Protein AF-A0A1V5UCL0-F1 (afdb_monomer_lite)

pLDDT: mean 90.29, std 9.76, range [49.53, 98.19]

Secondary structure (DSSP, 8-state):
-------SSHHHHHHHHHHHHHHHH---SS--SS--TTTGGGGGHHHH-TT------TTSSB-HHHHHHS-EEE-TTS-EEETTS----B--TT-EESSSSEEE--GGGGT----HHHHIIIIIHHHHHHHHHHHHHHHH-TTS---------SSTTHHHHHHHHHHHTT-EEE--

Sequence (176 aa):
MAFQLYRRDAECFKVLDWWRARCIEWCFDRVEPDRFADQKYLDFWPELTDSLVVSQDPGLDAGPWNWMTVPWEKSADGKWNPRGGELVCYHYQGFRFLTSFLLSHNLGSYGFRMPRPLLRYLYGAYAEAFAETKKELSRKFPEERFELAVRSNRTGFSTLRAILSGLRHHNLFFRY

Foldseek 3Di:
DPDDDADPDPLSVQLVVVLVVVQVVPADCDDDPQDHGSPSVVVCVVVSDPPDDDDPQCLPAPELVQQVPFDWDQDPVGAIGTPPGHNDDYDQPPWDDLDLWKIFSCSLVVVDDGDPSVCCRPVLVVSVVVNVVLVVCCVVCVVDDPDGDDPDDPDPCVSVVVVVVCVVSVRMDTRD

Radius of gyration: 19.21 Å; chains: 1; bounding box: 47×40×51 Å

Structure (mmCIF, N/CA/C/O backbone):
data_AF-A0A1V5UCL0-F1
#
_entry.id   AF-A0A1V5UCL0-F1
#
loop_
_atom_site.group_PDB
_atom_site.id
_atom_site.type_symbol
_atom_site.label_atom_id
_atom_site.label_alt_id
_atom_site.label_comp_id
_atom_site.label_asym_id
_atom_site.label_entity_id
_atom_site.label_seq_id
_atom_site.pdbx_PDB_ins_code
_atom_site.Cartn_x
_atom_site.Cartn_y
_atom_site.Cartn_z
_atom_site.occupancy
_atom_site.B_iso_or_equiv
_atom_site.auth_seq_id
_atom_site.auth_comp_id
_atom_site.auth_asym_id
_atom_site.auth_atom_id
_atom_site.pdbx_PDB_model_num
ATOM 1 N N . MET A 1 1 ? 6.455 0.738 -5.277 1.00 58.62 1 MET A N 1
ATOM 2 C CA . MET A 1 1 ? 5.327 0.233 -6.066 1.00 58.62 1 MET A CA 1
ATOM 3 C C . MET A 1 1 ? 4.875 -1.016 -5.355 1.00 58.62 1 MET A C 1
ATOM 5 O O . MET A 1 1 ? 5.730 -1.841 -5.053 1.00 58.62 1 MET A O 1
ATOM 9 N N . ALA A 1 2 ? 3.605 -1.113 -4.989 1.00 74.94 2 ALA A N 1
ATOM 10 C CA . ALA A 1 2 ? 3.130 -2.172 -4.106 1.00 74.94 2 ALA A CA 1
ATOM 11 C C . ALA A 1 2 ? 2.173 -3.153 -4.788 1.00 74.94 2 ALA A C 1
ATOM 13 O O . ALA A 1 2 ? 1.917 -4.226 -4.245 1.00 74.94 2 ALA A O 1
ATOM 14 N N . PHE A 1 3 ? 1.702 -2.815 -5.986 1.00 90.12 3 PHE A N 1
ATOM 15 C CA . PHE A 1 3 ? 0.883 -3.678 -6.818 1.00 90.12 3 PHE A CA 1
ATOM 16 C C . PHE A 1 3 ? 1.578 -3.966 -8.150 1.00 90.12 3 PHE A C 1
ATOM 18 O O . PHE A 1 3 ? 1.925 -3.052 -8.899 1.00 90.12 3 PHE A O 1
ATOM 25 N N . GLN A 1 4 ? 1.771 -5.246 -8.459 1.00 92.81 4 GLN A N 1
ATOM 26 C CA . GLN A 1 4 ? 2.247 -5.714 -9.757 1.00 92.81 4 GLN A CA 1
ATOM 27 C C . GLN A 1 4 ? 1.464 -6.958 -10.164 1.00 92.81 4 GLN A C 1
ATOM 29 O O . GLN A 1 4 ? 1.127 -7.798 -9.329 1.00 92.81 4 GLN A O 1
ATOM 34 N N . LEU A 1 5 ? 1.211 -7.087 -11.463 1.00 94.00 5 LEU A N 1
ATOM 35 C CA . LEU A 1 5 ? 0.603 -8.267 -12.058 1.00 94.00 5 LEU A CA 1
ATOM 36 C C . LEU A 1 5 ? 1.604 -8.895 -13.020 1.00 94.00 5 LEU A C 1
ATOM 38 O O . LEU A 1 5 ? 2.170 -8.212 -13.870 1.00 94.00 5 LEU A O 1
ATOM 42 N N . TYR A 1 6 ? 1.798 -10.202 -12.884 1.00 95.31 6 TYR A N 1
ATOM 43 C CA . TYR A 1 6 ? 2.786 -10.949 -13.650 1.00 95.31 6 TYR A CA 1
ATOM 44 C C . TYR A 1 6 ? 2.082 -11.935 -14.571 1.00 95.31 6 TYR A C 1
ATOM 46 O O . TYR A 1 6 ? 1.367 -12.833 -14.116 1.00 95.31 6 TYR A O 1
ATOM 54 N N . ARG A 1 7 ? 2.288 -11.778 -15.879 1.00 95.81 7 ARG A N 1
ATOM 55 C CA . ARG A 1 7 ? 1.850 -12.777 -16.852 1.00 95.81 7 ARG A CA 1
ATOM 56 C C . ARG A 1 7 ? 2.807 -13.961 -16.775 1.00 95.81 7 ARG A C 1
ATOM 58 O O . ARG A 1 7 ? 4.017 -13.785 -16.771 1.00 95.81 7 ARG A O 1
ATOM 65 N N . ARG A 1 8 ? 2.278 -15.181 -16.704 1.00 96.88 8 ARG A N 1
ATOM 66 C CA . ARG A 1 8 ? 3.107 -16.390 -16.612 1.00 96.88 8 ARG A CA 1
ATOM 67 C C . ARG A 1 8 ? 3.683 -16.759 -17.983 1.00 96.88 8 ARG A C 1
ATOM 69 O O . ARG A 1 8 ? 3.185 -17.672 -18.635 1.00 96.88 8 ARG A O 1
ATOM 76 N N . ASP A 1 9 ? 4.721 -16.053 -18.409 1.00 96.75 9 ASP A N 1
ATOM 77 C CA . ASP A 1 9 ? 5.434 -16.302 -19.661 1.00 96.75 9 ASP A CA 1
ATOM 78 C C . ASP A 1 9 ? 6.951 -16.102 -19.523 1.00 96.75 9 ASP A C 1
ATOM 80 O O . ASP A 1 9 ? 7.455 -15.655 -18.491 1.00 96.75 9 ASP A O 1
ATOM 84 N N . ALA A 1 10 ? 7.686 -16.476 -20.571 1.00 96.88 10 ALA A N 1
ATOM 85 C CA . ALA A 1 10 ? 9.144 -16.425 -20.576 1.00 96.88 10 ALA A CA 1
ATOM 86 C C . ALA A 1 10 ? 9.699 -14.995 -20.448 1.00 96.88 10 ALA A C 1
ATOM 88 O O . ALA A 1 10 ? 10.724 -14.809 -19.797 1.00 96.88 10 ALA A O 1
ATOM 89 N N . GLU A 1 11 ? 9.035 -13.993 -21.028 1.00 95.44 11 GLU A N 1
ATOM 90 C CA . GLU A 1 11 ? 9.486 -12.597 -20.965 1.00 95.44 11 GLU A CA 1
ATOM 91 C C . GLU A 1 11 ? 9.363 -12.034 -19.546 1.00 95.44 11 GLU A C 1
ATOM 93 O O . GLU A 1 11 ? 10.310 -11.448 -19.022 1.00 95.44 11 GLU A O 1
ATOM 98 N N . CYS A 1 12 ? 8.245 -12.297 -18.870 1.00 96.62 12 CYS A N 1
ATOM 99 C CA . CYS A 1 12 ? 8.048 -11.925 -17.477 1.00 96.62 12 CYS A CA 1
ATOM 100 C C . CYS A 1 12 ? 9.069 -12.609 -16.564 1.00 96.62 12 CYS A C 1
ATOM 102 O O . CYS A 1 12 ? 9.616 -11.961 -15.672 1.00 96.62 12 CYS A O 1
ATOM 104 N N . PHE A 1 13 ? 9.361 -13.898 -16.778 1.00 97.25 13 PHE A N 1
ATOM 105 C CA . PHE A 1 13 ? 10.370 -14.595 -15.977 1.00 97.25 13 PHE A CA 1
ATOM 106 C C . PHE A 1 13 ? 11.770 -13.997 -16.151 1.00 97.25 13 PHE A C 1
ATOM 108 O O . PHE A 1 13 ? 12.463 -13.838 -15.152 1.00 97.25 13 PHE A O 1
ATOM 115 N N . LYS A 1 14 ? 12.160 -13.566 -17.359 1.00 96.88 14 LYS A N 1
ATOM 116 C CA . LYS A 1 14 ? 13.446 -12.875 -17.575 1.00 96.88 14 LYS A CA 1
ATOM 117 C C . LYS A 1 14 ? 13.562 -11.594 -16.745 1.00 96.88 14 LYS A C 1
ATOM 119 O O . LYS A 1 14 ? 14.585 -11.379 -16.095 1.00 96.88 14 LYS A O 1
ATOM 124 N N . VAL A 1 15 ? 12.519 -10.758 -16.737 1.00 97.12 15 VAL A N 1
ATOM 125 C CA . VAL A 1 15 ? 12.498 -9.516 -15.939 1.00 97.12 15 VAL A CA 1
ATOM 126 C C . VAL A 1 15 ? 12.541 -9.828 -14.442 1.00 97.12 15 VAL A C 1
ATOM 128 O O . VAL A 1 15 ? 13.291 -9.195 -13.699 1.00 97.12 15 VAL A O 1
ATOM 131 N N . LEU A 1 16 ? 11.784 -10.834 -13.994 1.00 97.12 16 LEU A N 1
ATOM 132 C CA . LEU A 1 16 ? 11.768 -11.268 -12.596 1.00 97.12 16 LEU A CA 1
ATOM 133 C C . LEU A 1 16 ? 13.116 -11.836 -12.136 1.00 97.12 16 LEU A C 1
ATOM 135 O O . LEU A 1 16 ? 13.552 -11.531 -11.026 1.00 97.12 16 LEU A O 1
ATOM 139 N N . ASP A 1 17 ? 13.795 -12.620 -12.974 1.00 98.00 17 ASP A N 1
ATOM 140 C CA . ASP A 1 17 ? 15.123 -13.161 -12.677 1.00 98.00 17 ASP A CA 1
ATOM 141 C C . ASP A 1 17 ? 16.166 -12.044 -12.575 1.00 98.00 17 ASP A C 1
ATOM 143 O O . ASP A 1 17 ? 16.977 -12.035 -11.643 1.00 98.00 17 ASP A O 1
ATOM 147 N N . TRP A 1 18 ? 16.105 -11.054 -13.473 1.00 97.75 18 TRP A N 1
ATOM 148 C CA . TRP A 1 18 ? 16.945 -9.861 -13.385 1.00 97.75 18 TRP A CA 1
ATOM 149 C C . TRP A 1 18 ? 16.683 -9.081 -12.090 1.00 97.75 18 TRP A C 1
ATOM 151 O O . TRP A 1 18 ? 17.627 -8.755 -11.367 1.00 97.75 18 TRP A O 1
ATOM 161 N N . TRP A 1 19 ? 15.413 -8.828 -11.757 1.00 97.19 19 TRP A N 1
ATOM 162 C CA . TRP A 1 19 ? 15.040 -8.077 -10.556 1.00 97.19 19 TRP A CA 1
ATOM 163 C C . TRP A 1 19 ? 15.490 -8.800 -9.286 1.00 97.19 19 TRP A C 1
ATOM 165 O O . TRP A 1 19 ? 16.115 -8.199 -8.413 1.00 97.19 19 TRP A O 1
ATOM 175 N N . ARG A 1 20 ? 15.277 -10.118 -9.220 1.00 97.56 20 ARG A N 1
ATOM 176 C CA . ARG A 1 20 ? 15.768 -10.967 -8.132 1.00 97.56 20 ARG A CA 1
ATOM 177 C C . ARG A 1 20 ? 17.285 -10.873 -7.984 1.00 97.56 20 ARG A C 1
ATOM 179 O O . ARG A 1 20 ? 17.764 -10.741 -6.859 1.00 97.56 20 ARG A O 1
ATOM 186 N N . ALA A 1 21 ? 18.038 -10.950 -9.082 1.00 98.19 21 ALA A N 1
ATOM 187 C CA . ALA A 1 21 ? 19.494 -10.848 -9.044 1.00 98.19 21 ALA A CA 1
ATOM 188 C C . ALA A 1 21 ? 19.951 -9.493 -8.480 1.00 98.19 21 ALA A C 1
ATOM 190 O O . ALA A 1 21 ? 20.828 -9.462 -7.618 1.00 98.19 21 ALA A O 1
ATOM 191 N N . ARG A 1 22 ? 19.304 -8.393 -8.890 1.00 97.25 22 ARG A N 1
ATOM 192 C CA . ARG A 1 22 ? 19.571 -7.049 -8.358 1.00 97.25 22 ARG A CA 1
ATOM 193 C C . ARG A 1 22 ? 19.262 -6.937 -6.868 1.00 97.25 22 ARG A C 1
ATOM 195 O O . ARG A 1 22 ? 20.112 -6.459 -6.130 1.00 97.25 22 ARG A O 1
ATOM 202 N N . CYS A 1 23 ? 18.121 -7.454 -6.411 1.00 96.75 23 CYS A N 1
ATOM 203 C CA . CYS A 1 23 ? 17.772 -7.461 -4.987 1.00 96.75 23 CYS A CA 1
ATOM 204 C C . CYS A 1 23 ? 18.745 -8.300 -4.135 1.00 96.75 23 CYS A C 1
ATOM 206 O O . CYS A 1 23 ? 19.024 -7.951 -2.991 1.00 96.75 23 CYS A O 1
ATOM 208 N N . ILE A 1 24 ? 19.267 -9.412 -4.664 1.00 97.44 24 ILE A N 1
ATOM 209 C CA . ILE A 1 24 ? 20.273 -10.232 -3.963 1.00 97.44 24 ILE A CA 1
ATOM 210 C C . ILE A 1 24 ? 21.613 -9.497 -3.878 1.00 97.44 24 ILE A C 1
ATOM 212 O O . ILE A 1 24 ? 22.281 -9.549 -2.847 1.00 97.44 24 ILE A O 1
ATOM 216 N N . GLU A 1 25 ? 22.002 -8.824 -4.956 1.00 97.19 25 GLU A N 1
ATOM 217 C CA . GLU A 1 25 ? 23.217 -8.016 -5.011 1.00 97.19 25 GLU A CA 1
ATOM 218 C C . GLU A 1 25 ? 23.139 -6.827 -4.043 1.00 97.19 25 GLU A C 1
ATOM 220 O O . GLU A 1 25 ? 24.104 -6.526 -3.337 1.00 97.19 25 GLU A O 1
ATOM 225 N N . TRP A 1 26 ? 21.985 -6.159 -3.989 1.00 97.00 26 TRP A N 1
ATOM 226 C CA . TRP A 1 26 ? 21.765 -4.983 -3.163 1.00 97.00 26 TRP A CA 1
ATOM 227 C C . TRP A 1 26 ? 20.260 -4.781 -2.899 1.00 97.00 26 TRP A C 1
ATOM 229 O O . TRP A 1 26 ? 19.459 -4.710 -3.821 1.00 97.00 26 TRP A O 1
ATOM 239 N N . CYS A 1 27 ? 19.850 -4.658 -1.633 1.00 95.69 27 CYS A N 1
ATOM 240 C CA . CYS A 1 27 ? 18.450 -4.380 -1.264 1.00 95.69 27 CYS A CA 1
ATOM 241 C C . CYS A 1 27 ? 18.368 -3.681 0.102 1.00 95.69 27 CYS A C 1
ATOM 243 O O . CYS A 1 27 ? 17.657 -4.101 1.018 1.00 95.69 27 CYS A O 1
ATOM 245 N N . PHE A 1 28 ? 19.163 -2.628 0.280 1.00 95.62 28 PHE A N 1
ATOM 246 C CA . PHE A 1 28 ? 19.205 -1.895 1.542 1.00 95.62 28 PHE A CA 1
ATOM 247 C C . PHE A 1 28 ? 18.105 -0.830 1.607 1.00 95.62 28 PHE A C 1
ATOM 249 O O . PHE A 1 28 ? 17.763 -0.195 0.608 1.00 95.62 28 PHE A O 1
ATOM 256 N N . ASP A 1 29 ? 17.596 -0.589 2.816 1.00 92.50 29 ASP A N 1
ATOM 257 C CA . ASP A 1 29 ? 16.654 0.495 3.128 1.00 92.50 29 ASP A CA 1
ATOM 258 C C . ASP A 1 29 ? 17.396 1.842 3.244 1.00 92.50 29 ASP A C 1
ATOM 260 O O . ASP A 1 29 ? 17.507 2.452 4.308 1.00 92.50 29 ASP A O 1
ATOM 264 N N . ARG A 1 30 ? 18.022 2.256 2.139 1.00 93.81 30 ARG A N 1
ATOM 265 C CA . ARG A 1 30 ? 18.728 3.531 1.975 1.00 93.81 30 ARG A CA 1
ATOM 266 C C . ARG A 1 30 ? 18.464 4.056 0.575 1.00 93.81 30 ARG A C 1
ATOM 268 O O . ARG A 1 30 ? 18.572 3.307 -0.385 1.00 93.81 30 ARG A O 1
ATOM 275 N N . VAL A 1 31 ? 18.143 5.338 0.454 1.00 92.50 31 VAL A N 1
ATOM 276 C CA . VAL A 1 31 ? 17.948 5.964 -0.857 1.00 92.50 31 VAL A CA 1
ATOM 277 C C . VAL A 1 31 ? 19.307 6.265 -1.487 1.00 92.50 31 VAL A C 1
ATOM 279 O O . VAL A 1 31 ? 20.106 7.012 -0.925 1.00 92.50 31 VAL A O 1
ATOM 282 N N . GLU A 1 32 ? 19.547 5.690 -2.659 1.00 95.06 32 GLU A N 1
ATOM 283 C CA . GLU A 1 32 ? 20.658 5.981 -3.563 1.00 95.06 32 GLU A CA 1
ATOM 284 C C . GLU A 1 32 ? 20.105 6.439 -4.927 1.00 95.06 32 GLU A C 1
ATOM 286 O O . GLU A 1 32 ? 18.919 6.226 -5.208 1.00 95.06 32 GLU A O 1
ATOM 291 N N . PRO A 1 33 ? 20.918 7.091 -5.784 1.00 93.62 33 PRO A N 1
ATOM 292 C CA . PRO A 1 33 ? 20.443 7.629 -7.062 1.00 93.62 33 PRO A CA 1
ATOM 293 C C . PRO A 1 33 ? 19.700 6.609 -7.935 1.00 93.62 33 PRO A C 1
ATOM 295 O O . PRO A 1 33 ? 18.695 6.950 -8.555 1.00 93.62 33 PRO A O 1
ATOM 298 N N . ASP A 1 34 ? 20.154 5.357 -7.931 1.00 93.50 34 ASP A N 1
ATOM 299 C CA . ASP A 1 34 ? 19.667 4.256 -8.763 1.00 93.50 34 ASP A CA 1
ATOM 300 C C . ASP A 1 34 ? 19.024 3.112 -7.961 1.00 93.50 34 ASP A C 1
ATOM 302 O O . ASP A 1 34 ? 18.464 2.186 -8.541 1.00 93.50 34 ASP A O 1
ATOM 306 N N . ARG A 1 35 ? 19.093 3.144 -6.624 1.00 93.38 35 ARG A N 1
ATOM 307 C CA . ARG A 1 35 ? 18.733 2.002 -5.775 1.00 93.38 35 ARG A CA 1
ATOM 308 C C . ARG A 1 35 ? 18.038 2.432 -4.486 1.00 93.38 35 ARG A C 1
ATOM 310 O O . ARG A 1 35 ? 18.419 3.404 -3.844 1.00 93.38 35 ARG A O 1
ATOM 317 N N . PHE A 1 36 ? 16.979 1.723 -4.119 1.00 94.50 36 PHE A N 1
ATOM 318 C CA . PHE A 1 36 ? 16.273 1.884 -2.850 1.00 94.50 36 PHE A CA 1
ATOM 319 C C . PHE A 1 36 ? 15.402 0.653 -2.627 1.00 94.50 36 PHE A C 1
ATOM 321 O O . PHE A 1 36 ? 14.421 0.456 -3.355 1.00 94.50 36 PHE A O 1
ATOM 328 N N . ALA A 1 37 ? 15.794 -0.157 -1.638 1.00 94.69 37 ALA A N 1
ATOM 329 C CA . ALA A 1 37 ? 15.228 -1.476 -1.388 1.00 94.69 37 ALA A CA 1
ATOM 330 C C . ALA A 1 37 ? 15.063 -2.272 -2.701 1.00 94.69 37 ALA A C 1
ATOM 332 O O . ALA A 1 37 ? 15.865 -2.143 -3.626 1.00 94.69 37 ALA A O 1
ATOM 333 N N . ASP A 1 38 ? 14.010 -3.072 -2.788 1.00 94.44 38 ASP A N 1
ATOM 334 C CA . ASP A 1 38 ? 13.578 -3.765 -3.997 1.00 94.44 38 ASP A CA 1
ATOM 335 C C . ASP A 1 38 ? 12.871 -2.832 -4.997 1.00 94.44 38 ASP A C 1
ATOM 337 O O . ASP A 1 38 ? 12.831 -3.108 -6.196 1.00 94.44 38 ASP A O 1
ATOM 341 N N . GLN A 1 39 ? 12.335 -1.708 -4.518 1.00 93.56 39 GLN A N 1
ATOM 342 C CA . GLN A 1 39 ? 11.381 -0.887 -5.254 1.00 93.56 39 GLN A CA 1
ATOM 343 C C . GLN A 1 39 ? 12.005 -0.092 -6.403 1.00 93.56 39 GLN A C 1
ATOM 345 O O . GLN A 1 39 ? 11.383 0.038 -7.455 1.00 93.56 39 GLN A O 1
ATOM 350 N N . LYS A 1 40 ? 13.190 0.494 -6.212 1.00 94.88 40 LYS A N 1
ATOM 351 C CA . LYS A 1 40 ? 13.746 1.429 -7.208 1.00 94.88 40 LYS A CA 1
ATOM 352 C C . LYS A 1 40 ? 14.209 0.747 -8.492 1.00 94.88 40 LYS A C 1
ATOM 354 O O . LYS A 1 40 ? 14.287 1.386 -9.531 1.00 94.88 40 LYS A O 1
ATOM 359 N N . TYR A 1 41 ? 14.423 -0.566 -8.447 1.00 95.31 41 TYR A N 1
ATOM 360 C CA . TYR A 1 41 ? 14.731 -1.358 -9.634 1.00 95.31 41 TYR A CA 1
ATOM 361 C C . TYR A 1 41 ? 13.606 -1.374 -10.674 1.00 95.31 41 TYR A C 1
ATOM 363 O O . TYR A 1 41 ? 13.863 -1.647 -11.844 1.00 95.31 41 TYR A O 1
ATOM 371 N N . LEU A 1 42 ? 12.372 -1.072 -10.265 1.00 94.12 42 LEU A N 1
ATOM 372 C CA . LEU A 1 42 ? 11.219 -1.038 -11.161 1.00 94.12 42 LEU A CA 1
ATOM 373 C C . LEU A 1 42 ? 11.287 0.154 -12.127 1.00 94.12 42 LEU A C 1
ATOM 375 O O . LEU A 1 42 ? 10.717 0.070 -13.212 1.00 94.12 42 LEU A O 1
ATOM 379 N N . ASP A 1 43 ? 12.037 1.210 -11.781 1.00 94.38 43 ASP A N 1
ATOM 380 C CA . ASP A 1 43 ? 12.280 2.363 -12.659 1.00 94.38 43 ASP A CA 1
ATOM 381 C C . ASP A 1 43 ? 12.975 1.934 -13.971 1.00 94.38 43 ASP A C 1
ATOM 383 O O . ASP A 1 43 ? 12.793 2.579 -14.999 1.00 94.38 43 ASP A O 1
ATOM 387 N N . PHE A 1 44 ? 13.715 0.816 -13.956 1.00 94.81 44 PHE A N 1
ATOM 388 C CA . PHE A 1 44 ? 14.432 0.279 -15.120 1.00 94.81 44 PHE A CA 1
ATOM 389 C C . PHE A 1 44 ? 13.607 -0.698 -15.963 1.00 94.81 44 PHE A C 1
ATOM 391 O O . PHE A 1 44 ? 14.032 -1.066 -17.051 1.00 94.81 44 PHE A O 1
ATOM 398 N N . TRP A 1 45 ? 12.432 -1.147 -15.506 1.00 95.06 45 TRP A N 1
ATOM 399 C CA . TRP A 1 45 ? 11.640 -2.136 -16.251 1.00 95.06 45 TRP A CA 1
ATOM 400 C C . TRP A 1 45 ? 11.273 -1.722 -17.684 1.00 95.06 45 TRP A C 1
ATOM 402 O O . TRP A 1 45 ? 11.307 -2.606 -18.544 1.00 95.06 45 TRP A O 1
ATOM 412 N N . PRO A 1 46 ? 10.973 -0.440 -17.987 1.00 94.69 46 PRO A N 1
ATOM 413 C CA . PRO A 1 46 ? 10.743 -0.004 -19.365 1.00 94.69 46 PRO A CA 1
ATOM 414 C C . PRO A 1 46 ? 11.930 -0.260 -20.305 1.00 94.69 46 PRO A C 1
ATOM 416 O O . PRO A 1 46 ? 11.734 -0.371 -21.507 1.00 94.69 46 PRO A O 1
ATOM 419 N N . GLU A 1 47 ? 13.151 -0.371 -19.773 1.00 94.94 47 GLU A N 1
ATOM 420 C CA . GLU A 1 47 ? 14.365 -0.666 -20.547 1.00 94.94 47 GLU A CA 1
ATOM 421 C C . GLU A 1 47 ? 14.610 -2.177 -20.707 1.00 94.94 47 GLU A C 1
ATOM 423 O O . GLU A 1 47 ? 15.427 -2.593 -21.526 1.00 94.94 47 GLU A O 1
ATOM 428 N N . LEU A 1 48 ? 13.921 -3.016 -19.923 1.00 95.06 48 LEU A N 1
ATOM 429 C CA . LEU A 1 48 ? 14.130 -4.467 -19.888 1.00 95.06 48 LEU A CA 1
ATOM 430 C C . LEU A 1 48 ? 13.147 -5.245 -20.766 1.00 95.06 48 LEU A C 1
ATOM 432 O O . LEU A 1 48 ? 13.428 -6.393 -21.114 1.00 95.06 48 LEU A O 1
ATOM 436 N N . THR A 1 49 ? 11.979 -4.678 -21.079 1.00 94.75 49 THR A N 1
ATOM 437 C CA . THR A 1 49 ? 10.964 -5.356 -21.893 1.00 94.75 49 THR A CA 1
ATOM 438 C C . THR A 1 49 ? 9.976 -4.389 -22.542 1.00 94.75 49 THR A C 1
ATOM 440 O O . THR A 1 49 ? 9.462 -3.479 -21.897 1.00 94.75 49 THR A O 1
ATOM 443 N N . ASP A 1 50 ? 9.604 -4.678 -23.791 1.00 93.81 50 ASP A N 1
ATOM 444 C CA . ASP A 1 50 ? 8.516 -3.984 -24.496 1.00 93.81 50 ASP A CA 1
ATOM 445 C C . ASP A 1 50 ? 7.119 -4.474 -24.068 1.00 93.81 50 ASP A C 1
ATOM 447 O O . ASP A 1 50 ? 6.099 -3.906 -24.454 1.00 93.81 50 ASP A O 1
ATOM 451 N N . SER A 1 51 ? 7.039 -5.550 -23.274 1.00 94.00 51 SER A N 1
ATOM 452 C CA . SER A 1 51 ? 5.768 -6.117 -22.796 1.00 94.00 51 SER A CA 1
ATOM 453 C C . SER A 1 51 ? 5.228 -5.443 -21.528 1.00 94.00 51 SER A C 1
ATOM 455 O O . SER A 1 51 ? 4.204 -5.878 -20.994 1.00 94.00 51 SER A O 1
ATOM 457 N N . LEU A 1 52 ? 5.908 -4.413 -21.016 1.00 95.69 52 LEU A N 1
ATOM 458 C CA . LEU A 1 52 ? 5.502 -3.705 -19.809 1.00 95.69 52 LEU A CA 1
ATOM 459 C C . LEU A 1 52 ? 4.282 -2.818 -20.071 1.00 95.69 52 LEU A C 1
ATOM 461 O O . LEU A 1 52 ? 4.261 -2.008 -20.994 1.00 95.69 52 LEU A O 1
ATOM 465 N N . VAL A 1 53 ? 3.299 -2.896 -19.176 1.00 94.94 53 VAL A N 1
ATOM 466 C CA . VAL A 1 53 ? 2.186 -1.946 -19.121 1.00 94.94 53 VAL A CA 1
ATOM 467 C C . VAL A 1 53 ? 2.250 -1.193 -17.798 1.00 94.94 53 VAL A C 1
ATOM 469 O O . VAL A 1 53 ? 2.087 -1.785 -16.732 1.00 94.94 53 VAL A O 1
ATOM 472 N N . VAL A 1 54 ? 2.462 0.123 -17.867 1.00 94.38 54 VAL A N 1
ATOM 473 C CA . VAL A 1 54 ? 2.381 1.016 -16.704 1.00 94.38 54 VAL A CA 1
ATOM 474 C C . VAL A 1 54 ? 0.976 1.603 -16.639 1.00 94.38 54 VAL A C 1
ATOM 476 O O . VAL A 1 54 ? 0.629 2.496 -17.417 1.00 94.38 54 VAL A O 1
ATOM 479 N N . SER A 1 55 ? 0.161 1.091 -15.715 1.00 92.44 55 SER A N 1
ATOM 480 C CA . SER A 1 55 ? -1.198 1.598 -15.511 1.00 92.44 55 SER A CA 1
ATOM 481 C C . SER A 1 55 ? -1.183 3.082 -15.146 1.00 92.44 55 SER A C 1
ATOM 483 O O . SER A 1 55 ? -0.405 3.513 -14.299 1.00 92.44 55 SER A O 1
ATOM 485 N N . GLN A 1 56 ? -2.072 3.848 -15.778 1.00 92.38 56 GLN A N 1
ATOM 486 C CA . GLN A 1 56 ? -2.330 5.253 -15.451 1.00 92.38 56 GLN A CA 1
ATOM 487 C C . GLN A 1 56 ? -3.615 5.426 -14.628 1.00 92.38 56 GLN A C 1
ATOM 489 O O . GLN A 1 56 ? -4.032 6.555 -14.373 1.00 92.38 56 GLN A O 1
ATOM 494 N N . ASP A 1 57 ? -4.263 4.322 -14.238 1.00 93.50 57 ASP A N 1
ATOM 495 C CA . ASP A 1 57 ? -5.483 4.361 -13.439 1.00 93.50 57 ASP A CA 1
ATOM 496 C C . ASP A 1 57 ? -5.162 4.847 -12.014 1.00 93.50 57 ASP A C 1
ATOM 498 O O . ASP A 1 57 ? -4.438 4.164 -11.283 1.00 93.50 57 ASP A O 1
ATOM 502 N N . PRO A 1 58 ? -5.690 6.007 -11.591 1.00 92.88 58 PRO A N 1
ATOM 503 C CA . PRO A 1 58 ? -5.415 6.560 -10.271 1.00 92.88 58 PRO A CA 1
ATOM 504 C C . PRO A 1 58 ? -6.015 5.730 -9.126 1.00 92.88 58 PRO A C 1
ATOM 506 O O . PRO A 1 58 ? -5.625 5.941 -7.976 1.00 92.88 58 PRO A O 1
ATOM 509 N N . GLY A 1 59 ? -6.968 4.839 -9.414 1.00 94.12 59 GLY A N 1
ATOM 510 C CA . GLY A 1 59 ? -7.621 3.956 -8.454 1.00 94.12 59 GLY A CA 1
ATOM 511 C C . GLY A 1 59 ? -6.904 2.625 -8.223 1.00 94.12 59 GLY A C 1
ATOM 512 O O . GLY A 1 59 ? -7.232 1.920 -7.263 1.00 94.12 59 GLY A O 1
ATOM 513 N N . LEU A 1 60 ? -5.915 2.287 -9.060 1.00 93.75 60 LEU A N 1
ATOM 514 C CA . LEU A 1 60 ? -5.043 1.127 -8.875 1.00 93.75 60 LEU A CA 1
ATOM 515 C C . LEU A 1 60 ? -3.816 1.509 -8.035 1.00 93.75 60 LEU A C 1
ATOM 517 O O . LEU A 1 60 ? -3.087 2.437 -8.367 1.00 93.7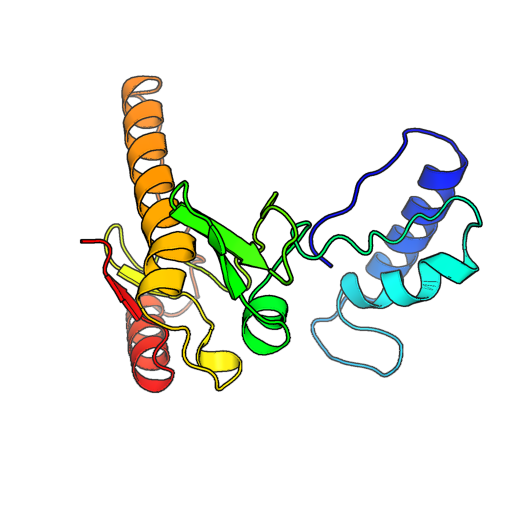5 60 LEU A O 1
ATOM 521 N N . ASP A 1 61 ? -3.577 0.762 -6.955 1.00 92.94 61 ASP A N 1
ATOM 522 C CA . ASP A 1 61 ? -2.468 0.962 -6.004 1.00 92.94 61 ASP A CA 1
ATOM 523 C C . ASP A 1 61 ? -2.422 2.373 -5.392 1.00 92.94 61 ASP A C 1
ATOM 525 O O . ASP A 1 61 ? -1.352 2.914 -5.098 1.00 92.94 61 ASP A O 1
ATOM 529 N N . ALA A 1 62 ? -3.591 2.994 -5.200 1.00 95.00 62 ALA A N 1
ATOM 530 C CA . ALA A 1 62 ? -3.671 4.325 -4.616 1.00 95.00 62 ALA A CA 1
ATOM 531 C C . ALA A 1 62 ? -3.128 4.293 -3.180 1.00 95.00 62 ALA A C 1
ATOM 533 O O . ALA A 1 62 ? -3.580 3.506 -2.361 1.00 95.00 62 ALA A O 1
ATOM 534 N N . GLY A 1 63 ? -2.175 5.149 -2.835 1.00 93.94 63 GLY A N 1
ATOM 535 C CA . GLY A 1 63 ? -1.566 5.183 -1.507 1.00 93.94 63 GLY A CA 1
ATOM 536 C C . GLY A 1 63 ? -1.621 6.558 -0.849 1.00 93.94 63 GLY A C 1
ATOM 537 O O . GLY A 1 63 ? -2.237 7.497 -1.370 1.00 93.94 63 GLY A O 1
ATOM 538 N N . PRO A 1 64 ? -0.913 6.725 0.285 1.00 93.38 64 PRO A N 1
ATOM 539 C CA . PRO A 1 64 ? -0.766 8.012 0.940 1.00 93.38 64 PRO A CA 1
ATOM 540 C C . PRO A 1 64 ? -0.317 9.126 -0.011 1.00 93.38 64 PRO A C 1
ATOM 542 O O . PRO A 1 64 ? -0.846 10.231 0.042 1.00 93.38 64 PRO A O 1
ATOM 545 N N . TRP A 1 65 ? 0.620 8.829 -0.917 1.00 91.19 65 TRP A N 1
ATOM 546 C CA . TRP A 1 65 ? 1.100 9.778 -1.922 1.00 91.19 65 TRP A CA 1
ATOM 547 C C . TRP A 1 65 ? -0.010 10.246 -2.869 1.00 91.19 65 TRP A C 1
ATOM 549 O O . TRP A 1 65 ? -0.045 11.431 -3.185 1.00 91.19 65 TRP A O 1
ATOM 559 N N . ASN A 1 66 ? -0.957 9.386 -3.262 1.00 93.50 66 ASN A N 1
ATOM 560 C CA . ASN A 1 66 ? -2.076 9.785 -4.123 1.00 93.50 66 ASN A CA 1
ATOM 561 C C . ASN A 1 66 ? -3.039 10.724 -3.400 1.00 93.50 66 ASN A C 1
ATOM 563 O O . ASN A 1 66 ? -3.436 11.729 -3.980 1.00 93.50 66 ASN A O 1
ATOM 567 N N . TRP A 1 67 ? -3.396 10.451 -2.140 1.00 91.19 67 TRP A N 1
ATOM 568 C CA . TRP A 1 67 ? -4.301 11.348 -1.406 1.00 91.19 67 TRP A CA 1
ATOM 569 C C . TRP A 1 67 ? -3.771 12.783 -1.340 1.00 91.19 67 TRP A C 1
ATOM 571 O O . TRP A 1 67 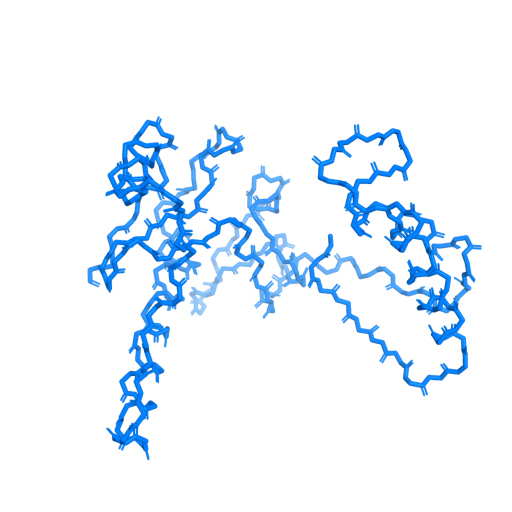? -4.540 13.728 -1.481 1.00 91.19 67 TRP A O 1
ATOM 581 N N . MET A 1 68 ? -2.456 12.941 -1.190 1.00 90.25 68 MET A N 1
ATOM 582 C CA . MET A 1 68 ? -1.817 14.251 -1.043 1.00 90.25 68 MET A CA 1
ATOM 583 C C . MET A 1 68 ? -1.591 14.975 -2.373 1.00 90.25 68 MET A C 1
ATOM 585 O O . MET A 1 68 ? -1.377 16.184 -2.365 1.00 90.25 68 MET A O 1
ATOM 589 N N . THR A 1 69 ? -1.587 14.256 -3.499 1.00 92.12 69 THR A N 1
ATOM 590 C CA . THR A 1 69 ? -1.122 14.792 -4.793 1.00 92.12 69 THR A CA 1
ATOM 591 C C . THR A 1 69 ? -2.195 14.851 -5.873 1.00 92.12 69 THR A C 1
ATOM 593 O O . THR A 1 69 ? -1.988 15.525 -6.882 1.00 92.12 69 THR A O 1
ATOM 596 N N . VAL A 1 70 ? -3.341 14.187 -5.692 1.00 93.44 70 VAL A N 1
ATOM 597 C CA . VAL A 1 70 ? -4.456 14.246 -6.647 1.00 93.44 70 VAL A CA 1
ATOM 598 C C . VAL A 1 70 ? -5.770 14.623 -5.959 1.00 93.44 70 VAL A C 1
ATOM 600 O O . VAL A 1 70 ? -5.910 14.394 -4.760 1.00 93.44 70 VAL A O 1
ATOM 603 N N . PRO A 1 71 ? -6.752 15.188 -6.685 1.00 94.56 71 PRO A N 1
ATOM 604 C CA . PRO A 1 71 ? -8.089 15.422 -6.144 1.00 94.56 71 PRO A CA 1
ATOM 605 C C . PRO A 1 71 ? -8.788 14.111 -5.772 1.00 94.56 71 PRO A C 1
ATOM 607 O O . PRO A 1 71 ? -8.633 13.105 -6.465 1.00 94.56 71 PRO A O 1
ATOM 610 N N . TRP A 1 72 ? -9.582 14.143 -4.703 1.00 96.25 72 TRP A N 1
ATOM 611 C CA . TRP A 1 72 ? -10.432 13.034 -4.273 1.00 96.25 72 TRP A CA 1
ATOM 612 C C . TRP A 1 72 ? -11.872 13.498 -4.192 1.00 96.25 72 TRP A C 1
ATOM 614 O O . TRP A 1 72 ? -12.171 14.508 -3.553 1.00 96.25 72 TRP A O 1
ATOM 624 N N . GLU A 1 73 ? -12.758 12.730 -4.808 1.00 94.88 73 GLU A N 1
ATOM 625 C CA . GLU A 1 73 ? -14.170 13.067 -4.912 1.00 94.88 73 GLU A CA 1
ATOM 626 C C . GLU A 1 73 ? -15.017 11.938 -4.350 1.00 94.88 73 GLU A C 1
ATOM 628 O O . GLU A 1 73 ? -14.684 10.758 -4.485 1.00 94.88 73 GLU A O 1
ATOM 633 N N . LYS A 1 74 ? -16.119 12.313 -3.701 1.00 95.88 74 LYS A N 1
ATOM 634 C CA . LYS A 1 74 ? -17.109 11.362 -3.217 1.00 95.88 74 LYS A CA 1
ATOM 635 C C . LYS A 1 74 ? -18.222 11.249 -4.254 1.00 95.88 74 LYS A C 1
ATOM 637 O O . LYS A 1 74 ? -18.885 12.244 -4.539 1.00 95.88 74 LYS A O 1
ATOM 642 N N . SER A 1 75 ? -18.433 10.059 -4.801 1.00 93.75 75 SER A N 1
ATOM 643 C CA . SER A 1 75 ? -19.513 9.781 -5.748 1.00 93.75 75 SER A CA 1
ATOM 644 C C . SER A 1 75 ? -20.882 9.738 -5.057 1.00 93.75 75 SER A C 1
ATOM 646 O O . SER A 1 75 ? -20.987 9.688 -3.827 1.00 93.75 75 SER A O 1
ATOM 648 N N . ALA A 1 76 ? -21.955 9.757 -5.855 1.00 93.12 76 ALA A N 1
ATOM 649 C CA . ALA A 1 76 ? -23.335 9.756 -5.362 1.00 93.12 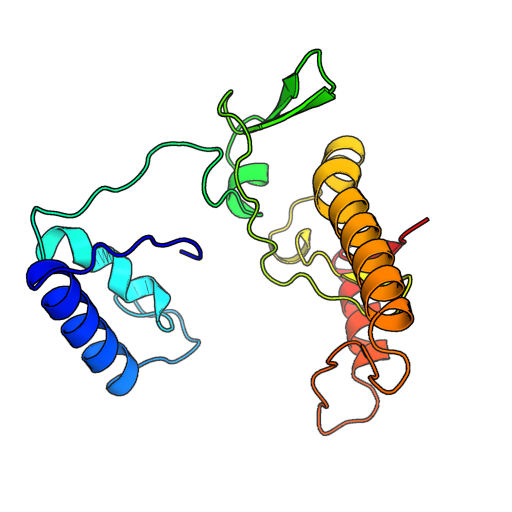76 ALA A CA 1
ATOM 650 C C . ALA A 1 76 ? -23.701 8.494 -4.554 1.00 93.12 76 ALA A C 1
ATOM 652 O O . ALA A 1 76 ? -24.491 8.573 -3.617 1.00 93.12 76 ALA A O 1
ATOM 653 N N . ASP A 1 77 ? -23.089 7.350 -4.871 1.00 93.19 77 ASP A N 1
ATOM 654 C CA . ASP A 1 77 ? -23.207 6.087 -4.122 1.00 93.19 77 ASP A CA 1
ATOM 655 C C . ASP A 1 77 ? -22.320 6.044 -2.859 1.00 93.19 77 ASP A C 1
ATOM 657 O O . ASP A 1 77 ? -22.337 5.082 -2.094 1.00 93.19 77 ASP A O 1
ATOM 661 N N . GLY A 1 78 ? -21.557 7.109 -2.612 1.00 93.19 78 GLY A N 1
ATOM 662 C CA . GLY A 1 78 ? -20.768 7.309 -1.410 1.00 93.19 78 GLY A CA 1
ATOM 663 C C . GLY A 1 78 ? -19.348 6.746 -1.439 1.00 93.19 78 GLY A C 1
ATOM 664 O O . GLY A 1 78 ? -18.661 6.870 -0.417 1.00 93.19 78 GLY A O 1
ATOM 665 N N . LYS A 1 79 ? -18.891 6.182 -2.566 1.00 95.31 79 LYS A N 1
ATOM 666 C CA . LYS A 1 79 ? -17.489 5.783 -2.762 1.00 95.31 79 LYS A CA 1
ATOM 667 C C . LYS A 1 79 ? -16.579 7.008 -2.883 1.00 95.31 79 LYS A C 1
ATOM 669 O O . LYS A 1 79 ? -17.024 8.088 -3.261 1.00 95.31 79 LYS A O 1
ATOM 674 N N . TRP A 1 80 ? -15.305 6.848 -2.534 1.00 97.00 80 TRP A N 1
ATOM 675 C CA . TRP A 1 80 ? -14.290 7.886 -2.728 1.00 97.00 80 TRP A CA 1
ATOM 676 C C . TRP A 1 80 ? -13.315 7.471 -3.818 1.00 97.00 80 TRP A C 1
ATOM 678 O O . TRP A 1 80 ? -12.739 6.390 -3.741 1.00 97.00 80 TRP A O 1
ATOM 688 N N . ASN A 1 81 ? -13.107 8.367 -4.778 1.00 96.69 81 ASN A N 1
ATOM 689 C CA . ASN A 1 81 ? -12.397 8.089 -6.018 1.00 96.69 81 ASN A CA 1
ATOM 690 C C . ASN A 1 81 ? -11.257 9.103 -6.238 1.00 96.69 81 ASN A C 1
ATOM 692 O O . ASN A 1 81 ? -11.508 10.316 -6.210 1.00 96.69 81 ASN A O 1
ATOM 696 N N . PRO A 1 82 ? -10.009 8.649 -6.450 1.00 96.38 82 PRO A N 1
ATOM 697 C CA . PRO A 1 82 ? -8.895 9.520 -6.817 1.00 96.38 82 PRO A CA 1
ATOM 698 C C . PRO A 1 82 ? -8.994 9.945 -8.287 1.00 96.38 82 PRO A C 1
ATOM 700 O O . PRO A 1 82 ? -9.059 9.103 -9.177 1.00 96.38 82 PRO A O 1
ATOM 703 N N . ARG A 1 83 ? -8.962 11.256 -8.568 1.00 94.31 83 ARG A N 1
ATOM 704 C CA . ARG A 1 83 ? -8.975 11.822 -9.936 1.00 94.31 83 ARG A CA 1
ATOM 705 C C . ARG A 1 83 ? -10.074 11.197 -10.826 1.00 94.31 83 ARG A C 1
ATOM 707 O O . ARG A 1 83 ? -9.849 10.908 -11.996 1.00 94.31 83 ARG A O 1
ATOM 714 N N . GLY A 1 84 ? -11.250 10.940 -10.252 1.00 88.44 84 GLY A N 1
ATOM 715 C CA . GLY A 1 84 ? -12.393 10.350 -10.956 1.00 88.44 84 GLY A CA 1
ATOM 716 C C . GLY A 1 84 ? -12.272 8.863 -11.330 1.00 88.44 84 GLY A C 1
ATOM 717 O O . GLY A 1 84 ? -13.241 8.319 -11.850 1.00 88.44 84 GLY A O 1
ATOM 718 N N . GLY A 1 85 ? -11.145 8.193 -11.062 1.00 92.25 85 GLY A N 1
ATOM 719 C CA . GLY A 1 85 ? -11.011 6.743 -11.245 1.00 92.25 85 GLY A CA 1
ATOM 720 C C . GLY A 1 85 ? -11.614 5.977 -10.070 1.00 92.25 85 GLY A C 1
ATOM 721 O O . GLY A 1 85 ? -11.485 6.407 -8.923 1.00 92.25 85 GLY A O 1
ATOM 722 N N . GLU A 1 86 ? -12.286 4.857 -10.340 1.00 95.19 86 GLU A N 1
ATOM 723 C CA . GLU A 1 86 ? -12.838 4.014 -9.277 1.00 95.19 86 GLU A CA 1
ATOM 724 C C . GLU A 1 86 ? -11.709 3.475 -8.397 1.00 95.19 86 GLU A C 1
ATOM 726 O O . GLU A 1 86 ? -10.761 2.877 -8.896 1.00 95.19 86 GLU A O 1
ATOM 731 N N . LEU A 1 87 ? -11.800 3.668 -7.079 1.00 95.94 87 LEU A N 1
ATOM 732 C CA . LEU A 1 87 ? -10.819 3.092 -6.163 1.00 95.94 87 LEU A CA 1
ATOM 733 C C . LEU A 1 87 ? -10.922 1.558 -6.164 1.00 95.94 87 LEU A C 1
ATOM 735 O O . LEU A 1 87 ? -11.868 0.997 -5.612 1.00 95.94 87 LEU A O 1
ATOM 739 N N . VAL A 1 88 ? -9.917 0.887 -6.730 1.00 94.06 88 VAL A N 1
ATOM 740 C CA . VAL A 1 88 ? -9.849 -0.579 -6.824 1.00 94.06 88 VAL A CA 1
ATOM 741 C C . VAL A 1 88 ? -9.076 -1.168 -5.647 1.00 94.06 88 VAL A C 1
ATOM 743 O O . VAL A 1 88 ? -9.551 -2.087 -4.981 1.00 94.06 88 VAL A O 1
ATOM 746 N N . CYS A 1 89 ? -7.881 -0.647 -5.364 1.00 92.50 89 CYS A N 1
ATOM 747 C CA . CYS A 1 89 ? -7.084 -1.079 -4.220 1.00 92.50 89 CYS A CA 1
ATOM 748 C C . CYS A 1 89 ? -6.298 0.087 -3.621 1.00 92.50 89 CYS A C 1
ATOM 750 O O . CYS A 1 89 ? -5.735 0.916 -4.335 1.00 92.50 89 CYS A O 1
ATOM 752 N N . TYR A 1 90 ? -6.275 0.141 -2.287 1.00 95.12 90 TYR A N 1
ATOM 753 C CA . TYR A 1 90 ? -5.551 1.163 -1.541 1.00 95.12 90 TYR A CA 1
ATOM 754 C C . TYR A 1 90 ? -4.341 0.558 -0.822 1.00 95.12 90 TYR A C 1
ATOM 756 O O . TYR A 1 90 ? -4.463 -0.422 -0.084 1.00 95.12 90 TYR A O 1
ATOM 764 N N . HIS A 1 91 ? -3.168 1.155 -1.005 1.00 94.62 91 HIS A N 1
ATOM 765 C CA . HIS A 1 91 ? -1.926 0.746 -0.374 1.00 94.62 91 HIS A CA 1
ATOM 766 C C . HIS A 1 91 ? -1.731 1.436 0.981 1.00 94.62 91 HIS A C 1
ATOM 768 O O . HIS A 1 91 ? -1.356 2.605 1.076 1.00 94.62 91 HIS A O 1
ATOM 774 N N . TYR A 1 92 ? -1.921 0.695 2.070 1.00 93.94 92 TYR A N 1
ATOM 775 C CA . TYR A 1 92 ? -1.821 1.206 3.440 1.00 93.94 92 TYR A CA 1
ATOM 776 C C . TYR A 1 92 ? -0.359 1.320 3.943 1.00 93.94 92 TYR A C 1
ATOM 778 O O . TYR A 1 92 ? 0.013 0.693 4.938 1.00 93.94 92 TYR A O 1
ATOM 786 N N . GLN A 1 93 ? 0.490 2.126 3.286 1.00 90.50 93 GLN A N 1
ATOM 787 C CA . GLN A 1 93 ? 1.921 2.235 3.629 1.00 90.50 93 GLN A CA 1
ATOM 788 C C . GLN A 1 93 ? 2.148 2.663 5.087 1.00 90.50 93 GLN A C 1
ATOM 790 O O . GLN A 1 93 ? 1.711 3.727 5.529 1.00 90.50 93 GLN A O 1
ATOM 795 N N . GLY A 1 94 ? 2.884 1.840 5.839 1.00 87.81 94 GLY A N 1
ATOM 796 C CA . GLY A 1 94 ? 3.228 2.114 7.239 1.00 87.81 94 GLY A CA 1
ATOM 797 C C . GLY A 1 94 ? 2.052 2.008 8.217 1.00 87.81 94 GLY A C 1
ATOM 798 O O . GLY A 1 94 ? 2.215 2.317 9.402 1.00 87.81 94 GLY A O 1
ATOM 799 N N . PHE A 1 95 ? 0.882 1.562 7.754 1.00 90.62 95 PHE A N 1
ATOM 800 C CA . PHE A 1 95 ? -0.254 1.268 8.614 1.00 90.62 95 PHE A CA 1
ATOM 801 C C . PHE A 1 95 ? 0.062 0.114 9.564 1.00 90.62 95 PHE A C 1
ATOM 803 O O . PHE A 1 95 ? 0.653 -0.894 9.178 1.00 90.62 95 PHE A O 1
ATOM 810 N N . ARG A 1 96 ? -0.379 0.238 10.817 1.00 89.06 96 ARG A N 1
ATOM 811 C CA . ARG A 1 96 ? -0.298 -0.847 11.798 1.00 89.06 96 ARG A CA 1
ATOM 812 C C . ARG A 1 96 ? -1.352 -0.708 12.883 1.00 89.06 96 ARG A C 1
ATOM 814 O O . ARG A 1 96 ? -1.621 0.396 13.356 1.00 89.06 96 ARG A O 1
ATOM 821 N N . PHE A 1 97 ? -1.860 -1.838 13.356 1.00 89.06 97 PHE A N 1
ATOM 822 C CA . PHE A 1 97 ? -2.580 -1.891 14.623 1.00 89.06 97 PHE A CA 1
ATOM 823 C C . PHE A 1 97 ? -1.586 -1.804 15.787 1.00 89.06 97 PHE A C 1
ATOM 825 O O . PHE A 1 97 ? -0.565 -2.490 15.795 1.00 89.06 97 PHE A O 1
ATOM 832 N N . LEU A 1 98 ? -1.874 -0.940 16.760 1.00 86.12 98 LEU A N 1
ATOM 833 C CA . LEU A 1 98 ? -1.149 -0.859 18.034 1.00 86.12 98 LEU A CA 1
ATOM 834 C C . LEU A 1 98 ? -1.858 -1.681 19.117 1.00 86.12 98 LEU A C 1
ATOM 836 O O . LEU A 1 98 ? -1.206 -2.257 19.983 1.00 86.12 98 LEU A O 1
ATOM 840 N N . THR A 1 99 ? -3.189 -1.739 19.048 1.00 85.00 99 THR A N 1
ATOM 841 C CA . THR A 1 99 ? -4.072 -2.604 19.841 1.00 85.00 99 THR A CA 1
ATOM 842 C C . THR A 1 99 ? -5.271 -3.020 18.973 1.00 85.00 99 THR A C 1
ATOM 844 O O . THR A 1 99 ? -5.382 -2.606 17.819 1.00 85.00 99 THR A O 1
ATOM 847 N N . SER A 1 100 ? -6.223 -3.780 19.524 1.00 82.19 100 SER A N 1
ATOM 848 C CA . SER A 1 100 ? -7.487 -4.127 18.842 1.00 82.19 100 SER A CA 1
ATOM 849 C C . SER A 1 100 ? -8.403 -2.926 18.523 1.00 82.19 100 SER A C 1
ATOM 851 O O . SER A 1 100 ? -9.394 -3.078 17.804 1.00 82.19 100 SER A O 1
ATOM 853 N N . PHE A 1 101 ? -8.116 -1.747 19.082 1.00 84.81 101 PHE A N 1
ATOM 854 C CA . PHE A 1 101 ? -8.930 -0.531 18.942 1.00 84.81 101 PHE A CA 1
ATOM 855 C C . PHE A 1 101 ? -8.121 0.708 18.534 1.00 84.81 101 PHE A C 1
ATOM 857 O O . PHE A 1 101 ? -8.703 1.699 18.104 1.00 84.81 101 PHE A O 1
ATOM 864 N N . LEU A 1 102 ? -6.792 0.671 18.653 1.00 89.75 102 LEU A N 1
ATOM 865 C CA . LEU A 1 102 ? -5.908 1.776 18.305 1.00 89.75 102 LEU A CA 1
ATOM 866 C C . LEU A 1 102 ? -5.012 1.384 17.137 1.00 89.75 102 LEU A C 1
ATOM 868 O O . LEU A 1 102 ? -4.309 0.373 17.197 1.00 89.75 102 LEU A O 1
A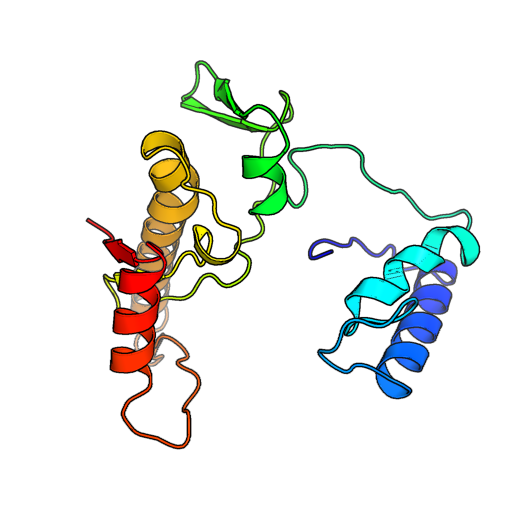TOM 872 N N . LEU A 1 103 ? -4.981 2.221 16.106 1.00 91.69 103 LEU A N 1
ATOM 873 C CA . LEU A 1 103 ? -4.106 2.051 14.952 1.00 91.69 103 LEU A CA 1
ATOM 874 C C . LEU A 1 103 ? -3.243 3.290 14.710 1.00 91.69 103 LEU A C 1
ATOM 876 O O . LEU A 1 103 ? -3.548 4.391 15.167 1.00 91.69 103 LEU A O 1
ATOM 880 N N . SER A 1 104 ? -2.151 3.083 13.980 1.00 92.81 104 SER A N 1
ATOM 881 C CA . SER A 1 104 ? -1.270 4.122 13.460 1.00 92.81 104 SER A CA 1
ATOM 882 C C . SER A 1 104 ? -1.340 4.097 11.936 1.00 92.81 104 SER A C 1
ATOM 884 O O . SER A 1 104 ? -0.887 3.128 11.334 1.00 92.81 104 SER A O 1
ATOM 886 N N . HIS A 1 105 ? -1.863 5.153 11.309 1.00 91.94 105 HIS A N 1
ATOM 887 C CA . HIS A 1 105 ? -2.013 5.242 9.846 1.00 91.94 105 HIS A CA 1
ATOM 888 C C . HIS A 1 105 ? -0.773 5.782 9.117 1.00 91.94 105 HIS A C 1
ATOM 890 O O . HIS A 1 105 ? -0.743 5.798 7.892 1.00 91.94 105 HIS A O 1
ATOM 896 N N . ASN A 1 106 ? 0.228 6.274 9.853 1.00 91.38 106 ASN A N 1
ATOM 897 C CA . ASN A 1 106 ? 1.509 6.797 9.353 1.00 91.38 106 ASN A CA 1
ATOM 898 C C . ASN A 1 106 ? 1.460 8.020 8.401 1.00 91.38 106 ASN A C 1
ATOM 900 O O . ASN A 1 106 ? 2.505 8.584 8.094 1.00 91.38 106 ASN A O 1
ATOM 904 N N . LEU A 1 107 ? 0.281 8.488 7.978 1.00 91.38 107 LEU A N 1
ATOM 905 C CA . LEU A 1 107 ? 0.114 9.678 7.114 1.00 91.38 107 LEU A CA 1
ATOM 906 C C . LEU A 1 107 ? 0.857 10.948 7.578 1.00 91.38 107 LEU A C 1
ATOM 908 O O . LEU A 1 107 ? 1.323 11.726 6.755 1.00 91.38 107 LEU A O 1
ATOM 912 N N . GLY A 1 108 ? 1.014 11.161 8.880 1.00 86.50 108 GLY A N 1
ATOM 913 C CA . GLY A 1 108 ? 1.735 12.307 9.423 1.00 86.50 108 GLY A CA 1
ATOM 914 C C . GLY A 1 108 ? 3.245 12.286 9.187 1.00 86.50 108 GLY A C 1
ATOM 915 O O . GLY A 1 108 ? 3.884 13.328 9.299 1.00 86.50 108 GLY A O 1
ATOM 916 N N . SER A 1 109 ? 3.821 11.139 8.809 1.00 86.25 109 SER A N 1
ATOM 917 C CA . SER A 1 109 ? 5.216 11.074 8.340 1.00 86.25 109 SER A CA 1
ATOM 918 C C . SER A 1 109 ? 5.431 11.828 7.023 1.00 86.25 109 SER A C 1
ATOM 920 O O . SER A 1 109 ? 6.538 12.288 6.765 1.00 86.25 109 SER A O 1
ATOM 922 N N . TYR A 1 110 ? 4.367 12.031 6.242 1.00 86.12 110 TYR A N 1
ATOM 923 C CA . TYR A 1 110 ? 4.399 12.807 5.004 1.00 86.12 110 TYR A CA 1
ATOM 924 C C . TYR A 1 110 ? 4.150 14.306 5.232 1.00 86.12 110 TYR A C 1
ATOM 926 O O . TYR A 1 110 ? 4.261 15.090 4.299 1.00 86.12 110 TYR A O 1
ATOM 934 N N . GLY A 1 111 ? 3.801 14.722 6.456 1.00 88.00 111 GLY A N 1
ATOM 935 C CA . GLY A 1 111 ? 3.545 16.127 6.790 1.00 88.00 111 GLY A CA 1
ATOM 936 C C . GLY A 1 111 ? 2.138 16.637 6.456 1.00 88.00 111 GLY A C 1
ATOM 937 O O . GLY A 1 111 ? 1.855 17.810 6.685 1.00 88.00 111 GLY A O 1
ATOM 938 N N . PHE A 1 112 ? 1.232 15.775 5.983 1.00 86.31 112 PHE A N 1
ATOM 939 C CA . PHE A 1 112 ? -0.142 16.151 5.638 1.00 86.31 112 PHE A CA 1
ATOM 940 C C . PHE A 1 112 ? -1.174 15.506 6.571 1.00 86.31 112 PHE A C 1
ATOM 942 O O . PHE A 1 112 ? -0.950 14.447 7.161 1.00 86.31 112 PHE A O 1
ATOM 949 N N . ARG A 1 113 ? -2.347 16.141 6.686 1.00 89.88 113 ARG A N 1
ATOM 950 C CA . ARG A 1 113 ? -3.487 15.638 7.466 1.00 89.88 113 ARG A CA 1
ATOM 951 C C . ARG A 1 113 ? -4.661 15.333 6.544 1.00 89.88 113 ARG A C 1
ATOM 953 O O . ARG A 1 113 ? -5.251 16.247 5.976 1.00 89.88 113 ARG A O 1
ATOM 960 N N . MET A 1 114 ? -5.012 14.055 6.436 1.00 93.00 114 MET A N 1
ATOM 961 C CA . MET A 1 114 ? -6.148 13.614 5.629 1.00 93.00 114 MET A CA 1
ATOM 962 C C . MET A 1 114 ? -7.477 14.104 6.234 1.00 93.00 114 MET A C 1
ATOM 964 O O . MET A 1 114 ? -7.669 13.987 7.451 1.00 93.00 114 MET A O 1
ATOM 968 N N . PRO A 1 115 ? -8.421 14.615 5.419 1.00 92.88 115 PRO A N 1
ATOM 969 C CA . PRO A 1 115 ? -9.753 14.982 5.888 1.00 92.88 115 PRO A CA 1
ATOM 970 C C . PRO A 1 115 ? -10.463 13.805 6.563 1.00 92.88 115 PRO A C 1
ATOM 972 O O . PRO A 1 115 ? -10.460 12.686 6.050 1.00 92.88 115 PRO A O 1
ATOM 975 N N . ARG A 1 116 ? -11.129 14.060 7.698 1.00 93.12 116 ARG A N 1
ATOM 976 C CA . ARG A 1 116 ? -11.800 13.015 8.495 1.00 93.12 116 ARG A CA 1
ATOM 977 C C . ARG A 1 116 ? -12.748 12.104 7.696 1.00 93.12 116 ARG A C 1
ATOM 979 O O . ARG A 1 116 ? -12.713 10.904 7.958 1.00 93.12 116 ARG A O 1
ATOM 986 N N . PRO A 1 117 ? -13.577 12.602 6.754 1.00 95.12 117 PRO A N 1
ATOM 987 C CA . PRO A 1 117 ? -14.449 11.733 5.964 1.00 95.12 117 P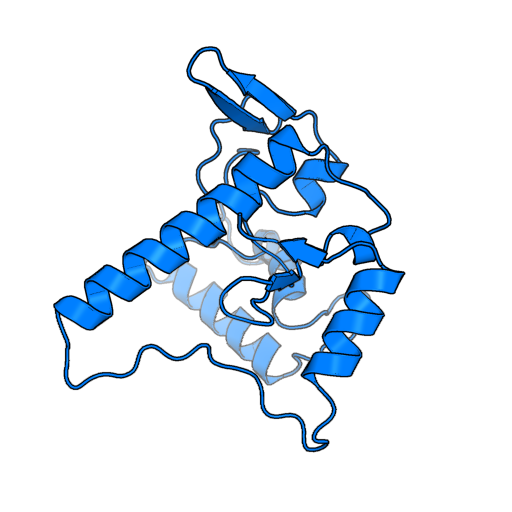RO A CA 1
ATOM 988 C C . PRO A 1 117 ? -13.678 10.700 5.136 1.00 95.12 117 PRO A C 1
ATOM 990 O O . PRO A 1 117 ? -14.033 9.525 5.162 1.00 95.12 117 PRO A O 1
ATOM 993 N N . LEU A 1 118 ? -12.601 11.123 4.467 1.00 95.25 118 LEU A N 1
ATOM 994 C CA . LEU A 1 118 ? -11.754 10.240 3.665 1.00 95.25 118 LEU A CA 1
ATOM 995 C C . LEU A 1 118 ? -10.926 9.301 4.555 1.00 95.25 118 LEU A C 1
ATOM 997 O O . LEU A 1 118 ? -10.839 8.111 4.275 1.00 95.25 118 LEU A O 1
ATOM 1001 N N . LEU A 1 119 ? -10.406 9.801 5.683 1.00 95.12 119 LEU A N 1
ATOM 1002 C CA . LEU A 1 119 ? -9.695 8.983 6.671 1.00 95.12 119 LEU A CA 1
ATOM 1003 C C . LEU A 1 119 ? -10.580 7.857 7.211 1.00 95.12 119 LEU A C 1
ATOM 1005 O O . LEU A 1 119 ? -10.138 6.714 7.302 1.00 95.12 119 LEU A O 1
ATOM 1009 N N . ARG A 1 120 ? -11.841 8.160 7.543 1.00 95.06 120 ARG A N 1
ATOM 1010 C CA . ARG A 1 120 ? -12.794 7.146 8.004 1.00 95.06 120 ARG A CA 1
ATOM 1011 C C . ARG A 1 120 ? -13.160 6.166 6.892 1.00 95.06 120 ARG A C 1
ATOM 1013 O O . ARG A 1 120 ? -13.243 4.977 7.169 1.00 95.06 120 ARG A O 1
ATOM 1020 N N . TYR A 1 121 ? -13.327 6.645 5.661 1.00 95.75 121 TYR A N 1
ATOM 1021 C CA . TYR A 1 121 ? -13.600 5.782 4.515 1.00 95.75 121 TYR A CA 1
ATOM 1022 C C . TYR A 1 121 ? -12.453 4.799 4.239 1.00 95.75 121 TYR A C 1
ATOM 1024 O O . TYR A 1 121 ? -12.695 3.606 4.138 1.00 95.75 121 TYR A O 1
ATOM 1032 N N . LEU A 1 122 ? -11.205 5.271 4.180 1.00 95.50 122 LEU A N 1
ATOM 1033 C CA . LEU A 1 122 ? -10.058 4.423 3.841 1.00 95.50 122 LEU A CA 1
ATOM 1034 C C . LEU A 1 122 ? -9.587 3.574 5.025 1.00 95.50 122 LEU A C 1
ATOM 1036 O O . LEU A 1 122 ? -9.455 2.360 4.906 1.00 95.50 122 LEU A O 1
ATOM 1040 N N . TYR A 1 123 ? -9.311 4.194 6.173 1.00 95.06 123 TYR A N 1
ATOM 1041 C CA . TYR A 1 123 ? -8.673 3.521 7.312 1.00 95.06 123 TYR A CA 1
ATOM 1042 C C . TYR A 1 123 ? -9.684 2.984 8.324 1.00 95.06 123 TYR A C 1
ATOM 1044 O O . TYR A 1 123 ? -9.458 1.922 8.901 1.00 95.06 123 TYR A O 1
ATOM 1052 N N . GLY A 1 124 ? -10.792 3.699 8.538 1.00 94.50 124 GLY A N 1
ATOM 1053 C CA . GLY A 1 124 ? -11.869 3.254 9.426 1.00 94.50 124 GLY A CA 1
ATOM 1054 C C . GLY A 1 124 ? -12.548 1.993 8.896 1.00 94.50 124 GLY A C 1
ATOM 1055 O O . GLY A 1 124 ? -12.531 0.971 9.577 1.00 94.50 124 GLY A O 1
ATOM 1056 N N . ALA A 1 125 ? -13.037 2.033 7.651 1.00 94.06 125 ALA A N 1
ATOM 1057 C CA . ALA A 1 125 ? -13.699 0.883 7.030 1.00 94.06 125 ALA A CA 1
ATOM 1058 C C . ALA A 1 125 ? -12.772 -0.341 6.933 1.00 94.06 125 ALA A C 1
ATOM 1060 O O . ALA A 1 125 ? -13.197 -1.459 7.208 1.00 94.06 125 ALA A O 1
ATOM 1061 N N . TYR A 1 126 ? -11.484 -0.141 6.627 1.00 93.94 126 TYR A N 1
ATOM 1062 C CA . TYR A 1 126 ? -10.507 -1.233 6.643 1.00 93.94 126 TYR A CA 1
ATOM 1063 C C . TYR A 1 126 ? -10.325 -1.832 8.044 1.00 93.94 126 TYR A C 1
ATOM 1065 O O . TYR A 1 126 ? -10.289 -3.051 8.202 1.00 93.94 126 TYR A O 1
ATOM 1073 N N . ALA A 1 127 ? -10.241 -0.994 9.081 1.00 92.81 127 ALA A N 1
ATOM 1074 C CA . ALA A 1 127 ? -10.115 -1.465 10.456 1.00 92.81 127 ALA A CA 1
ATOM 1075 C C . ALA A 1 127 ? -11.357 -2.239 10.934 1.00 92.81 127 ALA A C 1
ATOM 1077 O O . ALA A 1 127 ? -11.225 -3.209 11.683 1.00 92.81 127 ALA A O 1
ATOM 1078 N N . GLU A 1 128 ? -12.549 -1.828 10.502 1.00 93.25 128 GLU A N 1
ATOM 1079 C CA . GLU A 1 128 ? -13.806 -2.544 10.742 1.00 93.25 128 GLU A CA 1
ATOM 1080 C C . GLU A 1 128 ? -13.837 -3.889 10.008 1.00 93.25 128 GLU A C 1
ATOM 1082 O O . GLU A 1 128 ? -14.054 -4.919 10.647 1.00 93.25 128 GLU A O 1
ATOM 1087 N N . ALA A 1 129 ? -13.528 -3.900 8.708 1.00 93.75 129 ALA A N 1
ATOM 1088 C CA . ALA A 1 129 ? -13.476 -5.116 7.897 1.00 93.75 129 ALA A CA 1
ATOM 1089 C C . ALA A 1 129 ? -12.462 -6.131 8.449 1.00 93.75 129 ALA A C 1
ATOM 1091 O O . ALA A 1 129 ? -12.758 -7.323 8.551 1.00 93.75 129 ALA A O 1
ATOM 1092 N N . PHE A 1 130 ? -11.289 -5.662 8.886 1.00 92.31 130 PHE A N 1
ATOM 1093 C CA . PHE A 1 130 ? -10.290 -6.493 9.556 1.00 92.31 130 PHE A CA 1
ATOM 1094 C C . PHE A 1 130 ? -10.838 -7.119 10.846 1.00 92.31 130 PHE A C 1
ATOM 1096 O O . PHE A 1 130 ? -10.674 -8.319 11.077 1.00 92.31 130 PHE A O 1
ATOM 1103 N N . ALA A 1 131 ? -11.495 -6.322 11.695 1.00 90.75 131 ALA A N 1
ATOM 1104 C CA . ALA A 1 131 ? -12.053 -6.807 12.953 1.00 90.75 131 ALA A CA 1
ATOM 1105 C C . ALA A 1 131 ? -13.161 -7.846 12.729 1.00 90.75 131 ALA A C 1
ATOM 1107 O O . ALA A 1 131 ? -13.222 -8.831 13.465 1.00 90.75 131 ALA A O 1
ATOM 1108 N N . GLU A 1 132 ? -14.007 -7.646 11.718 1.00 94.19 132 GLU A N 1
ATOM 1109 C CA . GLU A 1 132 ? -15.077 -8.585 11.387 1.00 94.19 132 GLU A CA 1
ATOM 1110 C C . GLU A 1 132 ? -14.526 -9.889 10.804 1.00 94.19 132 GLU A C 1
ATOM 1112 O O . GLU A 1 132 ? -14.856 -10.967 11.295 1.00 94.19 132 GLU A O 1
ATOM 1117 N N . THR A 1 133 ? -13.571 -9.795 9.876 1.00 94.25 133 THR A N 1
ATOM 1118 C CA . THR A 1 133 ? -12.876 -10.966 9.318 1.00 94.25 133 THR A CA 1
ATOM 1119 C C . THR A 1 133 ? -12.202 -11.781 10.420 1.00 94.25 133 THR A C 1
ATOM 1121 O O . THR A 1 133 ? -12.299 -13.005 10.453 1.00 94.25 133 THR A O 1
ATOM 1124 N N . LYS A 1 134 ? -11.558 -11.116 11.387 1.00 92.38 134 LYS A N 1
ATOM 1125 C CA . LYS A 1 134 ? -10.946 -11.797 12.530 1.00 92.38 134 LYS A CA 1
ATOM 1126 C C . LYS A 1 134 ? -11.973 -12.573 13.361 1.00 92.38 134 LYS A C 1
ATOM 1128 O O . LYS A 1 134 ? -11.696 -13.709 13.734 1.00 92.38 134 LYS A O 1
ATOM 1133 N N . LYS A 1 135 ? -13.144 -11.993 13.655 1.00 93.38 135 LYS A N 1
ATOM 1134 C CA . LYS A 1 135 ? -14.213 -12.710 14.375 1.00 93.38 135 LYS A CA 1
ATOM 1135 C C . LYS A 1 135 ? -14.709 -13.914 13.579 1.00 93.38 135 LYS A C 1
ATOM 1137 O O . LYS A 1 135 ? -14.921 -14.976 14.159 1.00 93.38 135 LYS A O 1
ATOM 1142 N N . GLU A 1 136 ? -14.891 -13.752 12.269 1.00 96.19 136 GLU A N 1
ATOM 1143 C CA . GLU A 1 136 ? -15.333 -14.832 11.392 1.00 96.19 136 GLU A CA 1
ATOM 1144 C C . GLU A 1 136 ? -14.343 -16.000 11.406 1.00 96.19 136 GLU A C 1
ATOM 1146 O O . GLU A 1 136 ? -14.750 -17.145 11.616 1.00 96.19 136 GLU A O 1
ATOM 1151 N N . LEU A 1 137 ? -13.048 -15.705 11.261 1.00 95.94 137 LEU A N 1
ATOM 1152 C CA . LEU A 1 137 ? -11.983 -16.702 11.313 1.00 95.94 137 LEU A CA 1
ATOM 1153 C C . LEU A 1 137 ? -11.924 -17.393 12.678 1.00 95.94 137 LEU A C 1
ATOM 1155 O O . LEU A 1 137 ? -11.908 -18.617 12.721 1.00 95.94 137 LEU A O 1
ATOM 1159 N N . SER A 1 138 ? -12.001 -16.648 13.787 1.00 95.19 138 SER A N 1
ATOM 1160 C CA . SER A 1 138 ? -12.054 -17.234 15.135 1.00 95.19 138 SER A CA 1
ATOM 1161 C C . SER A 1 138 ? -13.253 -18.160 15.344 1.00 95.19 138 SER A C 1
ATOM 1163 O O . SER A 1 138 ? -13.140 -19.156 16.050 1.00 95.19 138 SER A O 1
ATOM 1165 N N . ARG A 1 139 ? -14.405 -17.863 14.734 1.00 96.38 139 ARG A N 1
ATOM 1166 C CA . ARG A 1 139 ? -15.575 -18.749 14.784 1.00 96.38 139 ARG A CA 1
ATOM 1167 C C . ARG A 1 139 ? -15.376 -20.005 13.932 1.00 96.38 139 ARG A C 1
ATOM 1169 O O . ARG A 1 139 ? -15.828 -21.075 14.324 1.00 96.38 139 ARG A O 1
ATOM 1176 N N . LYS A 1 140 ? -14.751 -19.870 12.760 1.00 97.75 140 LYS A N 1
ATOM 1177 C CA . LYS A 1 140 ? -14.526 -20.977 11.818 1.00 97.75 140 LYS A CA 1
ATOM 1178 C C . LYS A 1 140 ? -13.404 -21.916 12.269 1.00 97.75 140 LYS A C 1
ATOM 1180 O O . LYS A 1 140 ? -13.471 -23.109 11.994 1.00 97.75 140 LYS A O 1
ATOM 1185 N N . PHE A 1 141 ? -12.414 -21.380 12.976 1.00 97.50 141 PHE A N 1
ATOM 1186 C CA . PHE A 1 141 ? -11.221 -22.082 13.439 1.00 97.50 141 PHE A CA 1
ATOM 1187 C C . PHE A 1 141 ? -11.002 -21.804 14.940 1.00 97.50 141 PHE A C 1
ATOM 1189 O O . PHE A 1 141 ? -10.124 -21.021 15.299 1.00 97.50 141 PHE A O 1
ATOM 1196 N N . PRO A 1 142 ? -11.812 -22.401 15.836 1.00 94.94 142 PRO A N 1
ATOM 1197 C CA . PRO A 1 142 ? -11.799 -22.075 17.268 1.00 94.94 142 PRO A CA 1
ATOM 1198 C C . PRO A 1 142 ? -10.504 -22.476 17.989 1.00 94.94 142 PRO A C 1
ATOM 1200 O O . PRO A 1 142 ? -10.147 -21.861 18.991 1.00 94.94 142 PRO A O 1
ATOM 1203 N N . GLU A 1 143 ? -9.785 -23.470 17.464 1.00 96.62 143 GLU A N 1
ATOM 1204 C CA . GLU A 1 143 ? -8.486 -23.907 17.995 1.00 96.62 143 GLU A CA 1
ATOM 1205 C C . GLU A 1 143 ? -7.326 -22.996 17.547 1.00 96.62 143 GLU A C 1
ATOM 1207 O O . GLU A 1 143 ? -6.216 -23.083 18.075 1.00 96.62 143 GLU A O 1
ATOM 1212 N N . GLU A 1 144 ? -7.564 -22.104 16.578 1.00 94.25 144 GLU A N 1
ATOM 1213 C CA . GLU A 1 144 ? -6.559 -21.180 16.059 1.00 94.25 144 GLU A CA 1
ATOM 1214 C C . GLU A 1 144 ? -6.632 -19.809 16.740 1.00 94.25 144 GLU A C 1
ATOM 1216 O O . GLU A 1 144 ? -7.695 -19.274 17.069 1.00 94.25 144 GLU A O 1
ATOM 1221 N N . ARG A 1 145 ? -5.464 -19.182 16.915 1.00 88.25 145 ARG A N 1
ATOM 1222 C CA . ARG A 1 145 ? -5.354 -17.824 17.456 1.00 88.25 145 ARG A CA 1
ATOM 1223 C C . ARG A 1 145 ? -4.968 -16.835 16.366 1.00 88.25 145 ARG A C 1
ATOM 1225 O O . ARG A 1 145 ? -3.851 -16.852 15.861 1.00 88.25 145 ARG A O 1
ATOM 1232 N N . PHE A 1 146 ? -5.862 -15.891 16.089 1.00 88.69 146 PHE A N 1
ATOM 1233 C CA . PHE A 1 146 ? -5.642 -14.797 15.137 1.00 88.69 146 PHE A CA 1
ATOM 1234 C C . PHE A 1 146 ? -5.121 -13.542 15.848 1.00 88.69 146 PHE A C 1
ATOM 1236 O O . PHE A 1 146 ? -5.769 -12.488 15.884 1.00 88.69 146 PHE A O 1
ATOM 1243 N N . GLU A 1 147 ? -3.975 -13.657 16.513 1.00 84.19 147 GLU A N 1
ATOM 1244 C CA . GLU A 1 147 ? -3.349 -12.529 17.206 1.00 84.19 147 GLU A CA 1
ATOM 1245 C C . GLU A 1 147 ? -2.729 -11.535 16.216 1.00 84.19 147 GLU A C 1
ATOM 1247 O O . GLU A 1 147 ? -2.325 -11.882 15.107 1.00 84.19 147 GLU A O 1
ATOM 1252 N N . LEU A 1 148 ? -2.679 -10.258 16.607 1.00 79.25 148 LEU A N 1
ATOM 1253 C CA . LEU A 1 148 ? -1.968 -9.263 15.813 1.00 79.25 148 LEU A CA 1
ATOM 1254 C C . LEU A 1 148 ? -0.475 -9.571 15.894 1.00 79.25 148 LEU A C 1
ATOM 1256 O O . LEU A 1 148 ? 0.100 -9.546 16.981 1.00 79.25 148 LEU A O 1
ATOM 1260 N N . ALA A 1 149 ? 0.157 -9.820 14.750 1.00 69.94 149 ALA A N 1
ATOM 1261 C CA . ALA A 1 149 ? 1.602 -9.962 14.685 1.00 69.94 149 ALA A CA 1
ATOM 1262 C C . ALA A 1 149 ? 2.262 -8.616 15.028 1.00 69.94 149 ALA A C 1
ATOM 1264 O O . ALA A 1 149 ? 2.347 -7.705 14.203 1.00 69.94 149 ALA A O 1
ATOM 1265 N N . VAL A 1 150 ? 2.725 -8.475 16.268 1.00 64.62 150 VAL A N 1
ATOM 1266 C CA . VAL A 1 150 ? 3.517 -7.323 16.699 1.00 64.62 150 VAL A CA 1
ATOM 1267 C C . VAL A 1 150 ? 4.986 -7.702 16.560 1.00 64.62 150 VAL A C 1
ATOM 1269 O O . VAL A 1 150 ? 5.435 -8.666 17.175 1.00 64.62 150 VAL A O 1
ATOM 1272 N N . ARG A 1 151 ? 5.765 -6.947 15.770 1.00 57.78 151 ARG A N 1
ATOM 1273 C CA . ARG A 1 151 ? 7.226 -7.129 15.740 1.00 57.78 151 ARG A CA 1
ATOM 1274 C C . ARG A 1 151 ? 7.768 -6.964 17.164 1.00 57.78 151 ARG A C 1
ATOM 1276 O O . ARG A 1 151 ? 7.699 -5.868 17.728 1.00 57.78 151 ARG A O 1
ATOM 1283 N N . SER A 1 152 ? 8.307 -8.036 17.744 1.00 49.53 152 SER A N 1
ATOM 1284 C CA . SER A 1 152 ? 8.977 -7.972 19.040 1.00 49.53 152 SER A CA 1
ATOM 1285 C C . SER A 1 152 ? 10.286 -7.201 18.872 1.00 49.53 152 SER A C 1
ATOM 1287 O O . SER A 1 152 ? 11.279 -7.731 18.375 1.00 49.53 152 SER A O 1
ATOM 1289 N N . ASN A 1 153 ? 10.313 -5.933 19.269 1.00 52.53 153 ASN A N 1
ATOM 1290 C CA . ASN A 1 153 ? 11.588 -5.248 19.444 1.00 52.53 153 ASN A CA 1
ATOM 1291 C C . ASN A 1 153 ? 12.197 -5.689 20.779 1.00 52.53 153 ASN A C 1
ATOM 1293 O O . ASN A 1 153 ? 11.482 -5.816 21.769 1.00 52.53 153 ASN A O 1
ATOM 1297 N N . ARG A 1 154 ? 13.527 -5.853 20.820 1.00 49.78 154 ARG A N 1
ATOM 1298 C CA . ARG A 1 154 ? 14.334 -6.261 21.995 1.00 49.78 154 ARG A CA 1
ATOM 1299 C C . ARG A 1 154 ? 14.126 -5.419 23.272 1.00 49.78 154 ARG A C 1
ATOM 1301 O O . ARG A 1 154 ? 14.665 -5.754 24.316 1.00 49.78 154 ARG A O 1
ATOM 1308 N N . THR A 1 155 ? 13.366 -4.327 23.207 1.00 49.62 155 THR A N 1
ATOM 1309 C CA . THR A 1 155 ? 13.075 -3.427 24.329 1.00 49.62 155 THR A CA 1
ATOM 1310 C C . THR A 1 155 ? 11.568 -3.398 24.587 1.00 49.62 155 THR A C 1
ATOM 1312 O O . THR A 1 155 ? 10.817 -3.006 23.691 1.00 49.62 155 THR A O 1
ATOM 1315 N N . GLY A 1 156 ? 11.127 -3.724 25.806 1.00 56.09 156 GLY A N 1
ATOM 1316 C CA . GLY A 1 156 ? 9.715 -3.807 26.233 1.00 56.09 156 GLY A CA 1
ATOM 1317 C C . GLY A 1 156 ? 8.888 -2.506 26.207 1.00 56.09 156 GLY A C 1
ATOM 1318 O O . GLY A 1 156 ? 7.838 -2.438 26.829 1.00 56.09 156 GLY A O 1
ATOM 1319 N N . PHE A 1 157 ? 9.330 -1.470 25.485 1.00 60.59 157 PHE A N 1
ATOM 1320 C CA . PHE A 1 157 ? 8.675 -0.157 25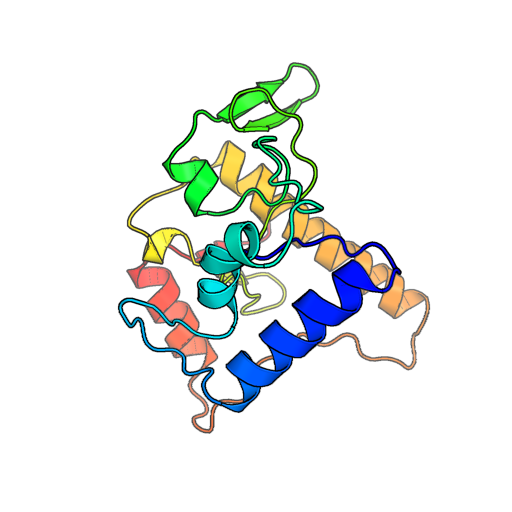.372 1.00 60.59 157 PHE A CA 1
ATOM 1321 C C . PHE A 1 157 ? 8.133 0.139 23.960 1.00 60.59 157 PHE A C 1
ATOM 1323 O O . PHE A 1 157 ? 7.839 1.292 23.638 1.00 60.59 157 PHE A O 1
ATOM 1330 N N . SER A 1 158 ? 8.038 -0.863 23.079 1.00 71.06 158 SER A N 1
ATOM 1331 C CA . SER A 1 158 ? 7.715 -0.664 21.657 1.00 71.06 158 SER A CA 1
ATOM 1332 C C . SER A 1 158 ? 6.348 -0.007 21.437 1.00 71.06 158 SER A C 1
ATOM 1334 O O . SER A 1 158 ? 6.260 0.952 20.670 1.00 71.06 158 SER A O 1
ATOM 1336 N N . THR A 1 159 ? 5.308 -0.454 22.146 1.00 75.81 159 THR A N 1
ATOM 1337 C CA . THR A 1 159 ? 3.951 0.101 22.027 1.00 75.81 159 THR A CA 1
ATOM 1338 C C . THR A 1 159 ? 3.872 1.526 22.565 1.00 75.81 159 THR A C 1
ATOM 1340 O O . THR A 1 159 ? 3.343 2.397 21.882 1.00 75.81 159 THR A O 1
ATOM 1343 N N . LEU A 1 160 ? 4.463 1.811 23.733 1.00 83.62 160 LEU A N 1
ATOM 1344 C CA . LEU A 1 160 ? 4.486 3.170 24.289 1.00 83.62 160 LEU A CA 1
ATOM 1345 C C . LEU A 1 160 ? 5.209 4.142 23.349 1.00 83.62 160 LEU A C 1
ATOM 1347 O O . LEU A 1 160 ? 4.687 5.212 23.049 1.00 83.62 160 LEU A O 1
ATOM 1351 N N . ARG A 1 161 ? 6.375 3.755 22.814 1.00 82.50 161 ARG A N 1
ATOM 1352 C CA . ARG A 1 161 ? 7.092 4.565 21.815 1.00 82.50 161 ARG A CA 1
ATOM 1353 C C . ARG A 1 161 ? 6.266 4.768 20.548 1.00 82.50 161 ARG A C 1
ATOM 1355 O O . ARG A 1 161 ? 6.261 5.870 20.007 1.00 82.50 161 ARG A O 1
ATOM 1362 N N . ALA A 1 162 ? 5.560 3.737 20.084 1.00 82.12 162 ALA A N 1
ATOM 1363 C CA . ALA A 1 162 ? 4.681 3.835 18.925 1.00 82.12 162 ALA A CA 1
ATOM 1364 C C . ALA A 1 162 ? 3.504 4.792 19.169 1.00 82.12 162 ALA A C 1
ATOM 1366 O O . ALA A 1 162 ? 3.185 5.578 18.281 1.00 82.12 162 ALA A O 1
ATOM 1367 N N . ILE A 1 163 ? 2.909 4.774 20.365 1.00 87.00 163 ILE A N 1
ATOM 1368 C CA . ILE A 1 163 ? 1.843 5.700 20.766 1.00 87.00 163 ILE A CA 1
ATOM 1369 C C . ILE A 1 163 ? 2.382 7.131 20.857 1.00 87.00 163 ILE A C 1
ATOM 1371 O O . ILE A 1 163 ? 1.800 8.027 20.258 1.00 87.00 163 ILE A O 1
ATOM 1375 N N . LEU A 1 164 ? 3.512 7.354 21.537 1.00 88.12 164 LEU A N 1
ATOM 1376 C CA . LEU A 1 164 ? 4.122 8.684 21.674 1.00 88.12 164 LEU A CA 1
ATOM 1377 C C . LEU A 1 164 ? 4.529 9.274 20.318 1.00 88.12 164 LEU A C 1
ATOM 1379 O O . LEU A 1 164 ? 4.234 10.431 20.026 1.00 88.12 164 LEU A O 1
ATOM 1383 N N . SER A 1 165 ? 5.160 8.466 19.464 1.00 86.00 165 SER A N 1
ATOM 1384 C CA . SER A 1 165 ? 5.449 8.838 18.077 1.00 86.00 165 SER A CA 1
ATOM 1385 C C . SER A 1 165 ? 4.155 9.139 17.319 1.00 86.00 165 SER A C 1
ATOM 1387 O O . SER A 1 165 ? 4.047 10.163 16.648 1.00 86.00 165 SER A O 1
ATOM 1389 N N . GLY A 1 166 ? 3.132 8.299 17.487 1.00 86.62 166 GLY A N 1
ATOM 1390 C CA . GLY A 1 166 ? 1.839 8.495 16.855 1.00 86.62 166 GLY A CA 1
ATOM 1391 C C . GLY A 1 166 ? 1.152 9.795 17.272 1.00 86.62 166 GLY A C 1
ATOM 1392 O O . GLY A 1 166 ? 0.596 10.478 16.418 1.00 86.62 166 GLY A O 1
ATOM 1393 N N . LEU A 1 167 ? 1.228 10.175 18.548 1.00 88.75 167 LEU A N 1
ATOM 1394 C CA . LEU A 1 167 ? 0.720 11.452 19.052 1.00 88.75 167 LEU A CA 1
ATOM 1395 C C . LEU A 1 167 ? 1.485 12.628 18.443 1.00 88.75 167 LEU A C 1
ATOM 1397 O O . LEU A 1 167 ? 0.864 13.534 17.893 1.00 88.75 167 LEU A O 1
ATOM 1401 N N . ARG A 1 168 ? 2.824 12.579 18.481 1.00 87.38 168 ARG A N 1
ATOM 1402 C CA . ARG A 1 168 ? 3.699 13.626 17.928 1.00 87.38 168 ARG A CA 1
ATOM 1403 C C . ARG A 1 168 ? 3.425 13.893 16.449 1.00 87.38 168 ARG A C 1
ATOM 1405 O O . ARG A 1 168 ? 3.463 15.040 16.020 1.00 87.38 168 ARG A O 1
ATOM 1412 N N . HIS A 1 169 ? 3.178 12.840 15.677 1.00 87.06 169 HIS A N 1
ATOM 1413 C CA . HIS A 1 169 ? 2.985 12.931 14.233 1.00 87.06 169 HIS A CA 1
ATOM 1414 C C . HIS A 1 169 ? 1.511 12.914 13.815 1.00 87.06 169 HIS A C 1
ATOM 1416 O O . HIS A 1 169 ? 1.235 12.891 12.627 1.00 87.06 169 HIS A O 1
ATOM 1422 N N . HIS A 1 170 ? 0.552 12.938 14.746 1.00 88.81 170 HIS A N 1
ATOM 1423 C CA . HIS A 1 170 ? -0.881 12.834 14.432 1.00 88.81 170 HIS A CA 1
ATOM 1424 C C . HIS A 1 170 ? -1.242 11.593 13.590 1.00 88.81 170 HIS A C 1
ATOM 1426 O O . HIS A 1 170 ? -2.038 11.677 12.662 1.00 88.81 170 HIS A O 1
ATOM 1432 N N . ASN A 1 171 ? -0.643 10.445 13.916 1.00 91.31 171 ASN A N 1
ATOM 1433 C CA . ASN A 1 171 ? -0.855 9.169 13.228 1.00 91.31 171 ASN A CA 1
ATOM 1434 C C . ASN A 1 171 ? -1.904 8.268 13.884 1.00 91.31 171 ASN A C 1
ATOM 1436 O O . ASN A 1 171 ? -2.220 7.216 13.330 1.00 91.31 171 ASN A O 1
ATOM 1440 N N . LEU A 1 172 ? -2.373 8.616 15.085 1.00 92.25 172 LEU A N 1
ATOM 1441 C CA . LEU A 1 172 ? -3.276 7.764 15.850 1.00 92.25 172 LEU A CA 1
ATOM 1442 C C . LEU A 1 172 ? -4.719 7.898 15.379 1.00 92.25 172 LEU A C 1
ATOM 1444 O O . LEU A 1 172 ? -5.238 9.002 15.219 1.00 92.25 172 LEU A O 1
ATOM 1448 N N . PHE A 1 173 ? -5.381 6.755 15.252 1.00 92.50 173 PHE A N 1
ATOM 1449 C CA . PHE A 1 173 ? -6.802 6.672 14.959 1.00 92.50 173 PHE A CA 1
ATOM 1450 C C . PHE A 1 173 ? -7.443 5.596 15.834 1.00 92.50 173 PHE A C 1
ATOM 1452 O O . PHE A 1 173 ? -6.924 4.483 15.960 1.00 92.50 173 PHE A O 1
ATOM 1459 N N . PHE A 1 174 ? -8.563 5.949 16.457 1.00 88.62 174 PHE A N 1
ATOM 1460 C CA . PHE A 1 174 ? -9.364 5.025 17.246 1.00 88.62 174 PHE A CA 1
ATOM 1461 C C . PHE A 1 174 ? -10.446 4.423 16.359 1.00 88.62 174 PHE A C 1
ATOM 1463 O O . PHE A 1 174 ? -11.184 5.148 15.691 1.00 88.62 174 PHE A O 1
ATOM 1470 N N . ARG A 1 175 ? -10.529 3.093 16.365 1.00 80.50 175 ARG A N 1
ATOM 1471 C CA . ARG A 1 175 ? -11.663 2.355 15.815 1.00 80.50 175 ARG A CA 1
ATOM 1472 C C . ARG A 1 175 ? -12.808 2.503 16.819 1.00 80.50 175 ARG A C 1
ATOM 1474 O O . ARG A 1 175 ? -12.727 1.919 17.899 1.00 80.50 175 ARG A O 1
ATOM 1481 N N . TYR A 1 176 ? -13.783 3.350 16.500 1.00 59.38 176 TYR A N 1
ATOM 1482 C CA . TYR A 1 176 ? -15.026 3.477 17.267 1.00 59.38 176 TYR A CA 1
ATOM 1483 C C . TYR A 1 176 ? -16.028 2.423 16.813 1.00 59.38 176 TYR A C 1
ATOM 1485 O O . TYR A 1 176 ? -16.010 2.109 15.604 1.00 59.38 176 TYR A O 1
#